Protein AF-A0A1A7Z976-F1 (afdb_monomer)

Radius of gyration: 19.61 Å; Cα contacts (8 Å, |Δi|>4): 32; chains: 1; bounding box: 40×29×48 Å

Secondary structure (DSSP, 8-state):
----HHHHHHHHHHH---HHHHHHH-GGGGSHHHHHHHHHHHHSS-HHHHHHHHHHHHHHHHHHHHHH--HHHHHHHHHHHHTT-

Mean predicted aligned error: 7.03 Å

Solvent-accessible surface area (backbone atoms only — not comparable to full-atom values): 5057 Å² total; per-residue (Å²): 131,91,77,50,71,70,59,51,52,52,46,44,73,74,65,61,65,53,73,66,59,48,42,74,74,40,54,74,53,75,36,71,71,41,43,43,52,52,45,25,71,74,71,74,43,64,49,67,62,52,49,51,53,50,48,61,69,46,41,65,60,51,51,50,55,53,68,68,37,62,65,75,66,17,65,67,44,45,70,64,60,62,70,72,110

pLDDT: mean 88.38, std 7.91, range [48.53, 97.06]

Structure (mmCIF, N/CA/C/O backbone):
data_AF-A0A1A7Z976-F1
#
_entry.id   AF-A0A1A7Z976-F1
#
loop_
_atom_site.group_PDB
_atom_site.id
_atom_site.type_symbol
_atom_site.label_atom_id
_atom_site.label_alt_id
_atom_site.label_comp_id
_atom_site.label_asym_id
_atom_site.label_entity_id
_atom_site.label_seq_id
_atom_site.pdbx_PDB_ins_code
_atom_site.Cartn_x
_atom_site.Cartn_y
_atom_site.Cartn_z
_atom_site.occupancy
_atom_site.B_iso_or_equiv
_atom_site.auth_seq_id
_atom_site.auth_comp_id
_atom_site.auth_asym_id
_atom_site.auth_atom_id
_atom_site.pdbx_PDB_model_num
ATOM 1 N N . MET A 1 1 ? 21.013 0.264 -17.895 1.00 48.53 1 MET A N 1
ATOM 2 C CA . MET A 1 1 ? 20.099 -0.455 -18.814 1.00 48.53 1 MET A CA 1
ATOM 3 C C . MET A 1 1 ? 18.680 -0.305 -18.296 1.00 48.53 1 MET A C 1
ATOM 5 O O . MET A 1 1 ? 18.424 -0.725 -17.173 1.00 48.53 1 MET A O 1
ATOM 9 N N . ASN A 1 2 ? 17.771 0.281 -19.077 1.00 59.41 2 ASN A N 1
ATOM 10 C CA . ASN A 1 2 ? 16.349 0.331 -18.728 1.00 59.41 2 ASN A CA 1
ATOM 11 C C . ASN A 1 2 ? 15.751 -1.075 -18.898 1.00 59.41 2 ASN A C 1
ATOM 13 O O . ASN A 1 2 ? 15.286 -1.423 -19.981 1.00 59.41 2 ASN A O 1
ATOM 17 N N . LYS A 1 3 ? 15.824 -1.919 -17.857 1.00 66.62 3 LYS A N 1
ATOM 18 C CA . LYS A 1 3 ? 15.157 -3.231 -17.863 1.00 66.62 3 LYS A CA 1
ATOM 19 C C . LYS A 1 3 ? 13.652 -3.004 -18.028 1.00 66.62 3 LYS A C 1
ATOM 21 O O . LYS A 1 3 ? 13.058 -2.256 -17.253 1.00 66.62 3 LYS A O 1
ATOM 26 N N . THR A 1 4 ? 13.042 -3.636 -19.026 1.00 80.06 4 THR A N 1
ATOM 27 C CA . THR A 1 4 ? 11.597 -3.545 -19.273 1.00 80.06 4 THR A CA 1
ATOM 28 C C . THR A 1 4 ? 10.820 -4.376 -18.249 1.00 80.06 4 THR A C 1
ATOM 30 O O . TH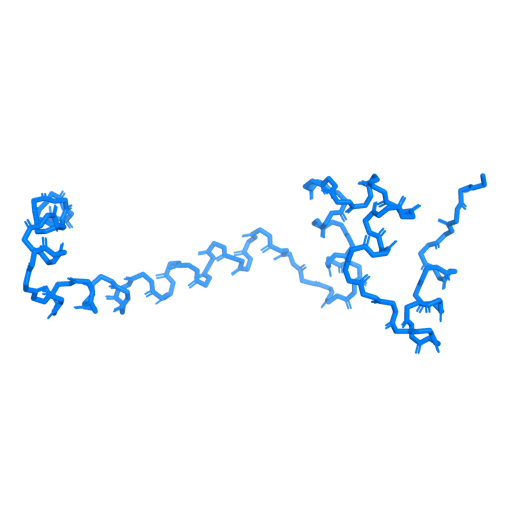R A 1 4 ? 11.388 -5.224 -17.555 1.00 80.06 4 THR A O 1
ATOM 33 N N . PHE A 1 5 ? 9.506 -4.153 -18.162 1.00 82.31 5 PHE A N 1
ATOM 34 C CA . PHE A 1 5 ? 8.613 -4.946 -17.312 1.00 82.31 5 PHE A CA 1
ATOM 35 C C . PHE A 1 5 ? 8.758 -6.456 -17.555 1.00 82.31 5 PHE A C 1
ATOM 37 O O . PHE A 1 5 ? 8.911 -7.222 -16.606 1.00 82.31 5 PHE A O 1
ATOM 44 N N . SER A 1 6 ? 8.794 -6.886 -18.821 1.00 84.94 6 SER A N 1
ATOM 45 C CA . SER A 1 6 ? 8.906 -8.303 -19.185 1.00 84.94 6 SER A CA 1
ATOM 46 C C . SER A 1 6 ? 10.184 -8.946 -18.645 1.00 84.94 6 SER A C 1
ATOM 48 O O . SER A 1 6 ? 10.132 -10.056 -18.119 1.00 84.94 6 SER A O 1
ATOM 50 N N . SER A 1 7 ? 11.319 -8.238 -18.706 1.00 85.19 7 SER A N 1
ATOM 51 C CA . SER A 1 7 ? 12.587 -8.727 -18.152 1.00 85.19 7 SER A CA 1
ATOM 52 C C . SER A 1 7 ? 12.526 -8.889 -16.634 1.00 85.19 7 SER A C 1
ATOM 54 O O . SER A 1 7 ? 13.004 -9.890 -16.111 1.00 85.19 7 SER A O 1
ATOM 56 N N . ARG A 1 8 ? 11.906 -7.936 -15.923 1.00 86.06 8 ARG A N 1
ATOM 57 C CA . ARG A 1 8 ? 11.741 -8.024 -14.463 1.00 86.06 8 ARG A CA 1
ATOM 58 C C . ARG A 1 8 ? 10.818 -9.163 -14.064 1.00 86.06 8 ARG A C 1
ATOM 60 O O . ARG A 1 8 ? 11.157 -9.932 -13.175 1.00 86.06 8 ARG A O 1
ATOM 67 N N . ARG A 1 9 ? 9.677 -9.306 -14.745 1.00 86.19 9 ARG A N 1
ATOM 68 C CA . ARG A 1 9 ? 8.719 -10.384 -14.478 1.00 86.19 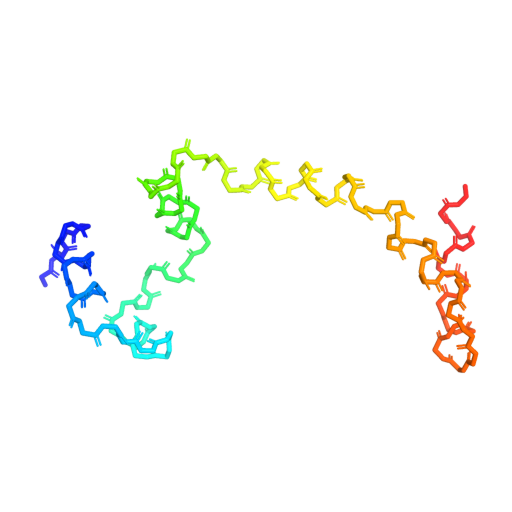9 ARG A CA 1
ATOM 69 C C . ARG A 1 9 ? 9.350 -11.758 -14.686 1.00 86.19 9 ARG A C 1
ATOM 71 O O . ARG A 1 9 ? 9.141 -12.636 -13.859 1.00 86.19 9 ARG A O 1
ATOM 78 N N . LEU A 1 10 ? 10.123 -11.940 -15.759 1.00 88.06 10 LEU A N 1
ATOM 79 C CA . LEU A 1 10 ? 10.840 -13.193 -16.002 1.00 88.06 10 LEU A CA 1
ATOM 80 C C . LEU A 1 10 ? 11.797 -13.517 -14.848 1.00 88.06 10 LEU A C 1
ATOM 82 O O . LEU A 1 10 ? 11.823 -14.648 -14.376 1.00 88.06 10 LEU A O 1
ATOM 86 N N . GLU A 1 11 ? 12.535 -12.518 -14.369 1.00 85.62 11 GLU A N 1
ATOM 87 C CA . GLU A 1 11 ? 13.467 -12.656 -13.249 1.00 85.62 11 GLU A CA 1
ATOM 88 C C . GLU A 1 11 ? 12.741 -13.016 -11.943 1.00 85.62 11 GLU A C 1
ATOM 90 O O . GLU A 1 11 ? 13.130 -13.966 -11.272 1.00 85.62 11 GLU A O 1
ATOM 95 N N . VAL A 1 12 ? 11.642 -12.324 -11.624 1.00 87.88 12 VAL A N 1
ATOM 96 C CA . VAL A 1 12 ? 10.828 -12.599 -10.428 1.00 87.88 12 VAL A CA 1
ATOM 97 C C . VAL A 1 12 ? 10.250 -14.010 -10.461 1.00 87.88 12 VAL A C 1
ATOM 99 O O . VAL A 1 12 ? 10.332 -14.724 -9.470 1.00 87.88 12 VAL A O 1
ATOM 102 N N . VAL A 1 13 ? 9.696 -14.430 -11.599 1.00 88.31 13 VAL A N 1
ATOM 103 C CA . VAL A 1 13 ? 9.083 -15.759 -11.741 1.00 88.31 13 VAL A CA 1
ATOM 104 C C . VAL A 1 13 ? 10.134 -16.871 -11.728 1.00 88.31 13 VAL A C 1
ATOM 106 O O . VAL A 1 13 ? 9.865 -17.943 -11.198 1.00 88.31 13 VAL A O 1
ATOM 109 N N . SER A 1 14 ? 11.321 -16.630 -12.290 1.00 91.00 14 SER A N 1
ATOM 110 C CA . SER A 1 14 ? 12.361 -17.664 -12.401 1.00 91.00 14 SER A CA 1
ATOM 111 C C . SER A 1 14 ? 13.207 -17.803 -11.137 1.00 91.00 14 SER A C 1
ATOM 113 O O . SER A 1 14 ? 13.598 -18.911 -10.788 1.00 91.00 14 SER A O 1
ATOM 115 N N . ILE A 1 15 ? 13.530 -16.687 -10.478 1.00 88.75 15 ILE A N 1
ATOM 116 C CA . ILE A 1 15 ? 14.483 -16.641 -9.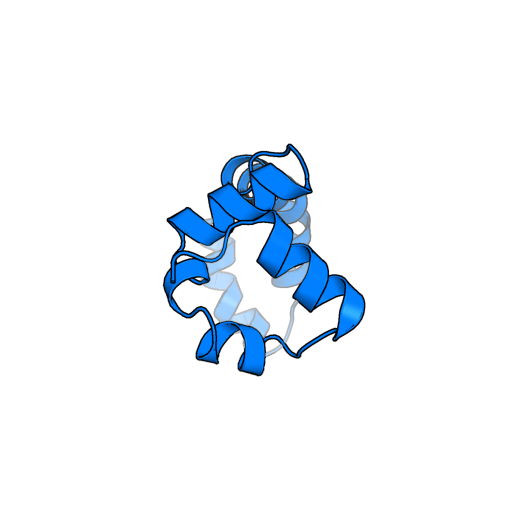357 1.00 88.75 15 ILE A CA 1
ATOM 117 C C . ILE A 1 15 ? 13.754 -16.512 -8.013 1.00 88.75 15 ILE A C 1
ATOM 119 O O . ILE A 1 15 ? 14.322 -16.854 -6.983 1.00 88.75 15 ILE A O 1
ATOM 123 N N . CYS A 1 16 ? 12.498 -16.049 -8.013 1.00 88.19 16 CYS A N 1
ATOM 124 C CA . CYS A 1 16 ? 11.715 -15.776 -6.807 1.00 88.19 16 CYS A CA 1
ATOM 125 C C . CYS A 1 16 ? 12.518 -15.006 -5.730 1.00 88.19 16 CYS A C 1
ATOM 127 O O . CYS A 1 16 ? 12.592 -15.450 -4.582 1.00 88.19 16 CYS A O 1
ATOM 129 N N . PRO A 1 17 ? 13.152 -13.870 -6.090 1.00 88.62 17 PRO A N 1
ATOM 130 C CA . PRO A 1 17 ? 13.973 -13.108 -5.160 1.00 88.62 17 PRO A CA 1
ATOM 131 C C . PRO A 1 17 ? 13.124 -12.548 -4.016 1.00 88.62 17 PRO A C 1
ATOM 133 O O . PRO A 1 17 ? 11.932 -12.258 -4.170 1.00 88.62 17 PRO A O 1
ATOM 136 N N . SER A 1 18 ? 13.758 -12.340 -2.870 1.00 91.00 18 SER A N 1
ATOM 137 C CA . SER A 1 18 ? 13.139 -11.665 -1.736 1.00 91.00 18 SER A CA 1
ATOM 138 C C . SER A 1 18 ? 12.808 -10.201 -2.059 1.00 91.00 18 SER A C 1
ATOM 140 O O . SER A 1 18 ? 13.399 -9.568 -2.938 1.00 91.00 18 SER A O 1
ATOM 142 N N . VAL A 1 19 ? 11.887 -9.613 -1.290 1.00 87.44 19 VAL A N 1
ATOM 143 C CA . VAL A 1 19 ? 11.539 -8.185 -1.425 1.00 87.44 19 VAL A CA 1
ATOM 144 C C . VAL A 1 19 ? 12.753 -7.281 -1.169 1.00 87.44 19 VAL A C 1
ATOM 146 O O . VAL A 1 19 ? 12.881 -6.237 -1.807 1.00 87.44 19 VAL A O 1
ATOM 149 N N . GLY A 1 20 ? 13.665 -7.688 -0.277 1.00 90.75 20 GLY A N 1
ATOM 150 C CA . GLY A 1 20 ? 14.912 -6.966 -0.012 1.00 90.75 20 GLY A CA 1
ATOM 151 C C . GLY A 1 20 ? 15.803 -6.886 -1.252 1.00 90.75 20 GLY A C 1
ATOM 152 O O . GLY A 1 20 ? 16.164 -5.792 -1.680 1.00 90.75 20 GLY A O 1
ATOM 153 N N . GLU A 1 21 ? 16.058 -8.026 -1.895 1.00 90.12 21 GLU A N 1
ATOM 154 C CA . GLU A 1 21 ? 16.867 -8.101 -3.120 1.00 90.12 21 GLU A CA 1
ATOM 155 C C . GLU A 1 21 ? 16.234 -7.326 -4.283 1.00 90.12 21 GLU A C 1
ATOM 157 O O . GLU A 1 21 ? 16.933 -6.672 -5.060 1.00 90.12 21 GLU A O 1
ATOM 162 N N . LEU A 1 22 ? 14.901 -7.352 -4.396 1.00 87.06 22 LEU A N 1
ATOM 163 C CA . LEU A 1 22 ? 14.165 -6.559 -5.383 1.00 87.06 22 LEU A CA 1
ATOM 164 C C . LEU A 1 22 ? 14.357 -5.058 -5.167 1.00 87.06 22 LEU A C 1
ATOM 166 O O . LEU A 1 22 ? 14.534 -4.313 -6.133 1.00 87.06 22 LEU A O 1
ATOM 170 N N . LYS A 1 23 ? 14.339 -4.615 -3.907 1.00 88.38 23 LYS A N 1
ATOM 171 C CA . LYS A 1 23 ? 14.498 -3.207 -3.541 1.00 88.38 23 LYS A CA 1
ATOM 172 C C . LYS A 1 23 ? 15.919 -2.708 -3.766 1.00 88.38 23 LYS A C 1
ATOM 174 O O . LYS A 1 23 ? 16.087 -1.600 -4.264 1.00 88.38 23 LYS A O 1
ATOM 179 N N . GLU A 1 24 ? 16.928 -3.515 -3.453 1.00 90.12 24 GLU A N 1
ATOM 180 C CA . GLU A 1 24 ? 18.329 -3.182 -3.738 1.00 90.12 24 GLU A CA 1
ATOM 181 C C . GLU A 1 24 ? 18.594 -3.096 -5.243 1.00 90.12 24 GLU A C 1
ATOM 183 O O . GLU A 1 24 ? 19.278 -2.189 -5.719 1.00 90.12 24 GLU A O 1
ATOM 188 N N . ARG A 1 25 ? 18.010 -4.018 -6.013 1.00 86.88 25 ARG A N 1
ATOM 189 C CA . ARG A 1 25 ? 18.214 -4.103 -7.460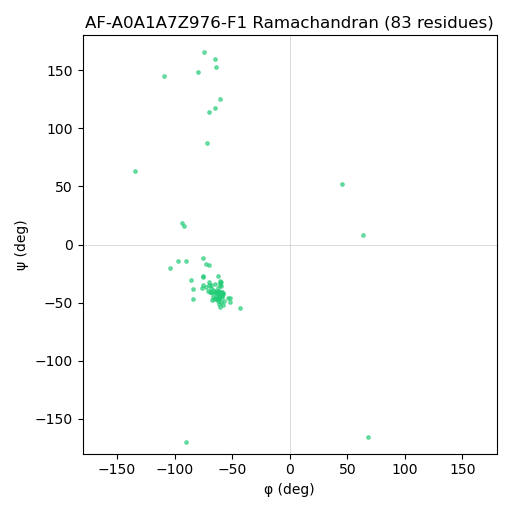 1.00 86.88 25 ARG A CA 1
ATOM 190 C C . ARG A 1 25 ? 17.440 -3.037 -8.232 1.00 86.88 25 ARG A C 1
ATOM 192 O O . ARG A 1 25 ? 17.946 -2.521 -9.231 1.00 86.88 25 ARG A O 1
ATOM 199 N N . TRP A 1 26 ? 16.221 -2.719 -7.797 1.00 85.38 26 TRP A N 1
ATOM 200 C CA . TRP 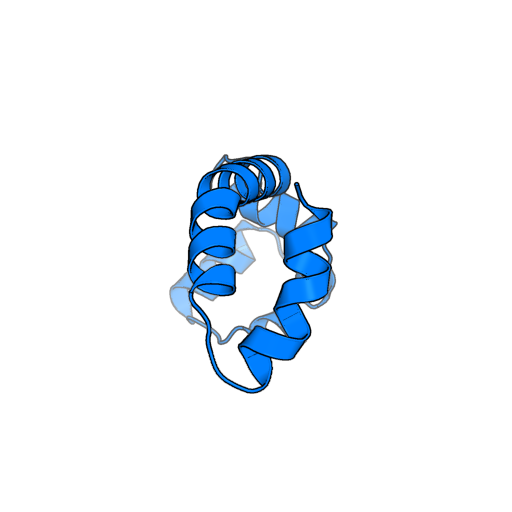A 1 26 ? 15.313 -1.781 -8.464 1.00 85.38 26 TRP A CA 1
ATOM 201 C C . TRP A 1 26 ? 14.664 -0.799 -7.482 1.00 85.38 26 TRP A C 1
ATOM 203 O O . TRP A 1 26 ? 13.435 -0.753 -7.378 1.00 85.38 26 TRP A O 1
ATOM 213 N N . PRO A 1 27 ? 15.448 0.057 -6.807 1.00 87.25 27 PRO A N 1
ATOM 214 C CA . PRO A 1 27 ? 14.914 0.965 -5.793 1.00 87.25 27 PRO A CA 1
ATOM 215 C C . PRO A 1 27 ? 13.857 1.923 -6.359 1.00 87.25 27 PRO A C 1
ATOM 217 O O . PRO A 1 27 ? 12.887 2.247 -5.680 1.00 87.25 27 PRO A O 1
ATOM 220 N N . ALA A 1 28 ? 13.983 2.315 -7.633 1.00 86.00 28 ALA A N 1
ATOM 221 C CA . ALA A 1 28 ? 13.027 3.193 -8.307 1.00 86.00 28 ALA A CA 1
ATOM 222 C C . ALA A 1 28 ? 11.609 2.596 -8.423 1.00 86.00 28 ALA A C 1
ATOM 224 O O . ALA A 1 28 ? 10.640 3.355 -8.445 1.00 86.00 28 ALA A O 1
ATOM 225 N N . LEU A 1 29 ? 11.466 1.262 -8.455 1.00 85.19 29 LEU A N 1
ATOM 226 C CA . LEU A 1 29 ? 10.152 0.600 -8.500 1.00 85.19 29 LEU A CA 1
ATOM 227 C C . LEU A 1 29 ? 9.399 0.681 -7.175 1.00 85.19 29 LEU A C 1
ATOM 229 O O . LEU A 1 29 ? 8.195 0.470 -7.156 1.00 85.19 29 LEU A O 1
ATOM 233 N N . PHE A 1 30 ? 10.095 1.000 -6.085 1.00 88.44 30 PHE A N 1
ATOM 234 C CA . PHE A 1 30 ? 9.512 1.163 -4.755 1.00 88.44 30 PHE A CA 1
ATOM 235 C C . PHE A 1 30 ? 9.144 2.622 -4.456 1.00 88.44 30 PHE A C 1
ATOM 237 O O . PHE A 1 30 ? 8.960 2.998 -3.301 1.00 88.44 30 PHE A O 1
ATOM 244 N N . THR A 1 31 ? 9.036 3.452 -5.495 1.00 91.50 31 THR A N 1
ATOM 245 C CA . THR A 1 31 ? 8.344 4.740 -5.398 1.00 91.50 31 THR A CA 1
ATOM 246 C C . THR A 1 31 ? 6.838 4.510 -5.482 1.00 91.50 31 THR A C 1
ATOM 248 O O . THR A 1 31 ? 6.389 3.595 -6.170 1.00 91.50 31 THR A O 1
ATOM 251 N N . GLU A 1 32 ? 6.049 5.349 -4.813 1.00 91.56 32 GLU A N 1
ATOM 252 C CA . GLU A 1 32 ? 4.584 5.234 -4.796 1.00 91.56 32 GLU A CA 1
ATOM 253 C C . GLU A 1 32 ? 3.995 5.148 -6.213 1.00 91.56 32 GLU A C 1
ATOM 255 O O . GLU A 1 32 ? 3.262 4.213 -6.527 1.00 91.56 32 GLU A O 1
ATOM 260 N N . ALA A 1 33 ? 4.406 6.057 -7.103 1.00 92.25 33 ALA A N 1
ATOM 261 C CA . ALA A 1 33 ? 3.948 6.078 -8.489 1.00 92.25 33 ALA A CA 1
ATOM 262 C C . ALA A 1 33 ? 4.265 4.774 -9.243 1.00 92.25 33 ALA A C 1
ATOM 264 O O . ALA A 1 33 ? 3.423 4.267 -9.980 1.00 92.25 33 ALA A O 1
ATOM 265 N N . GLN A 1 34 ? 5.460 4.203 -9.055 1.00 91.12 34 GLN A N 1
ATOM 266 C CA . GLN A 1 34 ? 5.821 2.950 -9.724 1.00 91.12 34 GLN A CA 1
ATOM 267 C C . GLN A 1 34 ? 5.081 1.748 -9.137 1.00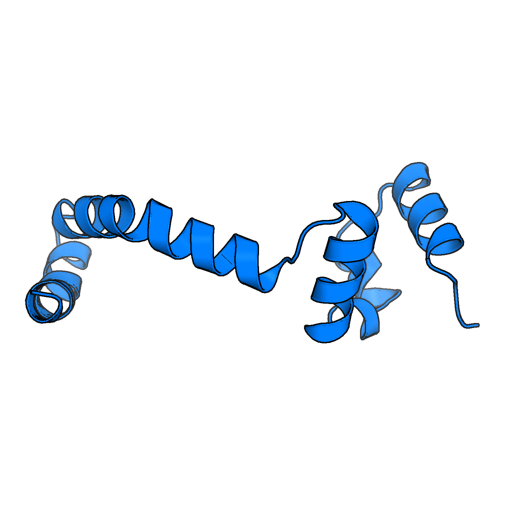 91.12 34 GLN A C 1
ATOM 269 O O . GLN A 1 34 ? 4.670 0.878 -9.898 1.00 91.12 34 GLN A O 1
ATOM 274 N N . ILE A 1 35 ? 4.851 1.709 -7.822 1.00 91.19 35 ILE A N 1
ATOM 275 C CA . ILE A 1 35 ? 4.059 0.647 -7.186 1.00 91.19 35 ILE A CA 1
ATOM 276 C C . ILE A 1 35 ? 2.629 0.651 -7.732 1.00 91.19 35 ILE A C 1
ATOM 278 O O . ILE A 1 35 ? 2.108 -0.408 -8.083 1.00 91.19 35 ILE A O 1
ATOM 282 N N . ILE A 1 36 ? 2.011 1.831 -7.842 1.00 93.56 36 ILE A N 1
ATOM 283 C CA . ILE A 1 36 ? 0.659 1.988 -8.392 1.00 93.56 36 ILE A CA 1
ATOM 284 C C . ILE A 1 36 ? 0.601 1.469 -9.834 1.00 93.56 36 ILE A C 1
ATOM 286 O O . ILE A 1 36 ? -0.266 0.656 -10.165 1.00 93.56 36 ILE A O 1
ATOM 290 N N . GLU A 1 37 ? 1.543 1.889 -10.679 1.00 91.88 37 GLU A N 1
ATOM 291 C CA . GLU A 1 37 ? 1.575 1.497 -12.090 1.00 91.88 37 GLU A CA 1
ATOM 292 C C . GLU A 1 37 ? 1.891 0.009 -12.293 1.00 91.88 37 GLU A C 1
ATOM 294 O O . GLU A 1 37 ? 1.269 -0.648 -13.129 1.00 91.88 37 GLU A O 1
ATOM 299 N N . GLU A 1 38 ? 2.825 -0.559 -11.528 1.00 90.06 38 GLU A N 1
ATOM 300 C CA . GLU A 1 38 ? 3.159 -1.986 -11.597 1.00 90.06 38 GLU A CA 1
ATOM 301 C C . GLU A 1 38 ? 2.001 -2.853 -11.099 1.00 90.06 38 GLU A C 1
ATOM 303 O O . GLU A 1 38 ? 1.663 -3.847 -11.746 1.00 90.06 38 GLU A O 1
ATOM 308 N N . PHE A 1 39 ? 1.337 -2.455 -10.008 1.00 91.50 39 PHE A N 1
ATOM 309 C CA . PHE A 1 39 ? 0.137 -3.137 -9.530 1.00 91.50 39 PHE A CA 1
ATOM 310 C C . PHE A 1 39 ? -0.939 -3.146 -10.614 1.00 91.50 39 PHE A C 1
ATOM 312 O O . PHE A 1 39 ? -1.405 -4.218 -10.995 1.00 91.50 39 PHE A O 1
ATOM 319 N N . ARG A 1 40 ? -1.267 -1.976 -11.178 1.00 93.56 40 ARG A N 1
ATOM 320 C CA . ARG A 1 40 ? -2.256 -1.852 -12.255 1.00 93.56 40 ARG A CA 1
ATOM 321 C C . ARG A 1 40 ? -1.868 -2.682 -13.475 1.00 93.56 40 ARG A C 1
ATOM 323 O O . ARG A 1 40 ? -2.723 -3.321 -14.078 1.00 93.56 40 ARG A O 1
ATOM 330 N N . ARG A 1 41 ? -0.589 -2.709 -13.847 1.00 91.06 41 ARG A N 1
ATOM 331 C CA . ARG A 1 41 ? -0.096 -3.497 -14.983 1.00 91.06 41 ARG A CA 1
ATOM 332 C C . ARG A 1 41 ? -0.254 -5.005 -14.769 1.00 91.06 41 ARG A C 1
ATOM 334 O O . ARG A 1 41 ? -0.487 -5.717 -15.742 1.00 91.06 41 ARG A O 1
ATOM 341 N N . ILE A 1 42 ? -0.115 -5.490 -13.534 1.00 90.69 42 ILE A N 1
ATOM 342 C CA . ILE A 1 42 ? -0.224 -6.917 -13.191 1.00 90.69 42 ILE A CA 1
ATOM 343 C C . ILE A 1 42 ? -1.682 -7.338 -12.993 1.00 90.69 42 ILE A C 1
ATOM 345 O O . ILE A 1 42 ? -2.092 -8.376 -13.506 1.00 90.69 42 ILE A O 1
ATOM 349 N N . THR A 1 43 ? -2.452 -6.562 -12.231 1.00 93.06 43 THR A N 1
ATOM 350 C CA . THR A 1 43 ? -3.801 -6.938 -11.783 1.00 93.06 43 THR A CA 1
ATOM 351 C C . THR A 1 43 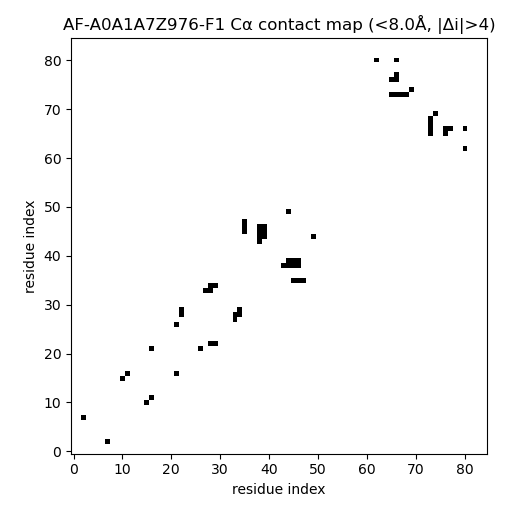? -4.904 -6.357 -12.654 1.00 93.06 43 THR A C 1
ATOM 353 O O . THR A 1 43 ? -6.042 -6.800 -12.550 1.00 93.06 43 THR A O 1
ATOM 356 N N . THR A 1 44 ? -4.591 -5.374 -13.506 1.00 95.12 44 THR A N 1
ATOM 357 C CA . THR A 1 44 ? -5.540 -4.536 -14.267 1.00 95.12 44 THR A CA 1
ATOM 358 C C . THR A 1 44 ? -6.450 -3.654 -13.405 1.00 95.12 44 THR A C 1
ATOM 360 O O . THR A 1 44 ? -7.340 -2.987 -13.928 1.00 95.12 44 THR A O 1
ATOM 363 N N . VAL A 1 45 ? -6.193 -3.586 -12.096 1.00 95.56 45 VAL A N 1
ATOM 364 C CA . VAL A 1 45 ? -7.021 -2.886 -11.108 1.00 95.56 45 VAL A CA 1
ATOM 365 C C . VAL A 1 45 ? -6.315 -1.625 -10.594 1.00 95.56 45 VAL A C 1
ATOM 367 O O . VAL A 1 45 ? -5.094 -1.595 -10.441 1.00 95.56 45 VAL A O 1
ATOM 370 N N . SER A 1 46 ? -7.084 -0.571 -10.311 1.00 95.06 46 SER A N 1
ATOM 371 C CA . SER A 1 46 ? -6.587 0.653 -9.669 1.00 95.06 46 SER A CA 1
ATOM 3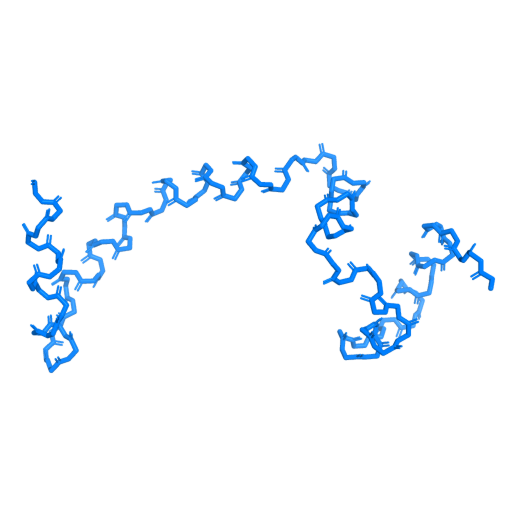72 C C . SER A 1 46 ? -6.225 0.382 -8.206 1.00 95.06 46 SER A C 1
ATOM 374 O O . SER A 1 46 ? -7.108 0.082 -7.399 1.00 95.06 46 SER A O 1
ATOM 376 N N . LEU A 1 47 ? -4.934 0.480 -7.858 1.00 95.50 47 LEU A N 1
ATOM 377 C CA . LEU A 1 47 ? -4.453 0.199 -6.500 1.00 95.50 47 LEU A CA 1
ATOM 378 C C . LEU A 1 47 ? -5.097 1.126 -5.467 1.00 95.50 47 LEU A C 1
ATOM 380 O O . LEU A 1 47 ? -5.666 0.649 -4.492 1.00 95.50 47 LEU A O 1
ATOM 384 N N . VAL A 1 48 ? -5.008 2.440 -5.691 1.00 95.50 48 VAL A N 1
ATOM 385 C CA . VAL A 1 48 ? -5.443 3.453 -4.717 1.00 95.50 48 VAL A CA 1
ATOM 386 C C . VAL A 1 48 ? -6.951 3.387 -4.504 1.00 95.50 48 VAL A C 1
ATOM 388 O O . VAL A 1 48 ? -7.405 3.343 -3.367 1.00 95.50 48 VAL A O 1
ATOM 391 N N . GLU A 1 49 ? -7.724 3.313 -5.586 1.00 96.12 49 GLU A N 1
ATOM 392 C CA . GLU A 1 49 ? -9.187 3.232 -5.518 1.00 96.12 49 GLU A CA 1
ATOM 393 C C . GLU A 1 49 ? -9.645 1.965 -4.792 1.00 96.12 49 GLU A C 1
ATOM 395 O O . GLU A 1 49 ? -10.456 2.034 -3.873 1.00 96.12 49 GLU A O 1
ATOM 400 N N . THR A 1 50 ? -9.068 0.814 -5.145 1.00 96.00 50 THR A N 1
ATOM 401 C CA . THR A 1 50 ? -9.413 -0.463 -4.506 1.00 96.00 50 THR A CA 1
ATOM 402 C C . THR A 1 50 ? -9.013 -0.475 -3.040 1.00 96.00 50 THR A C 1
ATOM 404 O O . THR A 1 50 ? -9.759 -0.980 -2.206 1.00 96.00 50 THR A O 1
ATOM 407 N N . PHE A 1 51 ? -7.845 0.082 -2.715 1.00 95.69 51 PHE A N 1
ATOM 408 C CA . PHE A 1 51 ? -7.379 0.183 -1.341 1.00 95.69 51 PHE A CA 1
ATOM 409 C C . PHE A 1 51 ? -8.321 1.044 -0.499 1.00 95.69 51 PHE A C 1
ATOM 411 O O . PHE A 1 51 ? -8.740 0.593 0.561 1.00 95.69 51 PHE A O 1
ATOM 418 N N . MET A 1 52 ? -8.693 2.234 -0.982 1.00 96.88 52 MET A N 1
ATOM 419 C CA . MET A 1 52 ? -9.610 3.123 -0.264 1.00 96.88 52 MET A CA 1
ATOM 420 C C . MET A 1 52 ? -10.997 2.497 -0.113 1.00 96.88 52 MET A C 1
ATOM 422 O O . MET A 1 52 ? -11.522 2.456 0.993 1.00 96.88 52 MET A O 1
ATOM 426 N N . LEU A 1 53 ? -11.537 1.892 -1.175 1.00 96.94 53 LEU A N 1
ATOM 427 C CA . LEU A 1 53 ? -12.825 1.198 -1.118 1.00 96.94 53 LEU A CA 1
ATOM 428 C C . LEU A 1 53 ? -12.813 0.066 -0.086 1.00 96.94 53 LEU A C 1
ATOM 430 O O . LEU A 1 53 ? -13.741 -0.063 0.710 1.00 96.94 53 LEU A O 1
ATOM 434 N N . LYS A 1 54 ? -11.753 -0.752 -0.067 1.00 95.88 54 LYS A N 1
ATOM 435 C CA . LYS A 1 54 ? -11.611 -1.819 0.932 1.00 95.88 54 LYS A CA 1
ATOM 436 C C . LYS A 1 54 ? -11.384 -1.275 2.334 1.00 95.88 54 LYS A C 1
ATOM 438 O O . LYS A 1 54 ? -11.878 -1.867 3.290 1.00 95.88 54 LYS A O 1
ATOM 443 N N . LEU A 1 55 ? -10.666 -0.166 2.475 1.00 96.00 55 LEU A N 1
ATOM 444 C CA . LEU A 1 55 ? -10.492 0.489 3.763 1.00 96.00 55 LEU A CA 1
ATOM 445 C C . LEU A 1 55 ? -11.848 0.935 4.317 1.00 96.00 55 LEU A C 1
ATOM 447 O O . LEU A 1 55 ? -12.157 0.608 5.461 1.00 96.00 55 LEU A O 1
ATOM 451 N N . ASP A 1 56 ? -12.683 1.578 3.504 1.00 95.94 56 ASP A N 1
ATOM 452 C CA . ASP A 1 56 ? -14.036 1.989 3.889 1.00 95.94 56 ASP A CA 1
ATOM 453 C C . ASP A 1 56 ? -14.917 0.780 4.240 1.00 95.94 56 ASP A C 1
ATOM 455 O O . ASP A 1 56 ? -15.572 0.773 5.282 1.00 95.94 56 ASP A O 1
ATOM 459 N N . GLU A 1 57 ? -14.873 -0.283 3.429 1.00 97.06 57 GLU A N 1
ATOM 460 C CA . GLU A 1 57 ? -15.617 -1.531 3.659 1.00 97.06 57 GLU A CA 1
ATOM 461 C C . GLU A 1 57 ? -15.273 -2.175 5.012 1.00 97.06 57 GLU A C 1
ATOM 463 O O . GLU A 1 57 ? -16.164 -2.623 5.737 1.00 97.06 57 GLU A O 1
ATOM 468 N N . TYR A 1 58 ? -13.989 -2.210 5.382 1.00 96.12 58 TYR A N 1
ATOM 469 C CA . TYR A 1 58 ? -13.533 -2.851 6.619 1.00 96.12 58 TYR A CA 1
ATOM 470 C C . TYR A 1 58 ? -13.497 -1.919 7.835 1.00 96.12 58 TYR A C 1
ATOM 472 O O . TYR A 1 58 ? -13.425 -2.408 8.969 1.00 96.12 58 TYR A O 1
ATOM 480 N N . THR A 1 59 ? -13.583 -0.601 7.642 1.00 93.88 59 THR A N 1
ATOM 481 C CA . THR A 1 59 ? -13.531 0.390 8.730 1.00 93.88 59 THR A CA 1
ATOM 482 C C . THR A 1 59 ? -14.556 0.113 9.838 1.00 93.88 59 THR A C 1
ATOM 484 O O . THR A 1 59 ? -14.149 0.084 11.002 1.00 93.88 59 THR A O 1
ATOM 487 N N . PRO A 1 60 ? -15.842 -0.186 9.559 1.00 92.75 60 PRO A N 1
ATOM 488 C CA . PRO A 1 60 ? -16.814 -0.494 10.612 1.00 92.75 60 PRO A CA 1
ATOM 489 C C . PRO A 1 60 ? -16.405 -1.684 11.493 1.00 92.75 60 PRO A C 1
ATOM 491 O O . PRO A 1 60 ? -16.518 -1.621 12.720 1.00 92.75 60 PRO A O 1
ATOM 494 N N . GLY A 1 61 ? -15.877 -2.753 10.886 1.00 94.12 61 GLY A N 1
ATOM 495 C CA . GLY A 1 61 ? -15.416 -3.942 11.606 1.00 94.12 61 GLY A CA 1
ATOM 496 C C . GLY A 1 61 ? -14.162 -3.672 12.439 1.00 94.12 61 GLY A C 1
ATOM 497 O O . GLY A 1 61 ? -14.075 -4.099 13.593 1.00 94.12 61 GLY A O 1
ATOM 498 N N . LEU A 1 62 ? -13.218 -2.898 11.895 1.00 91.38 62 LEU A N 1
ATOM 499 C CA . LEU A 1 62 ? -12.029 -2.458 12.626 1.00 91.38 62 LEU A CA 1
ATOM 500 C C . LEU A 1 62 ? -12.410 -1.597 13.834 1.00 91.38 62 LEU A C 1
ATOM 502 O O . LEU A 1 62 ? -11.934 -1.860 14.937 1.00 91.38 62 LEU A O 1
ATOM 506 N N . LEU A 1 63 ? -13.321 -0.634 13.669 1.00 90.88 63 LEU A N 1
ATOM 507 C CA . LEU A 1 63 ? -13.811 0.203 14.766 1.00 90.88 63 LEU A CA 1
ATOM 508 C C . LEU A 1 63 ? -14.508 -0.625 15.849 1.00 90.88 63 LEU A C 1
ATOM 510 O O . LEU A 1 63 ? -14.285 -0.391 17.037 1.00 90.88 63 LEU A O 1
ATOM 514 N N . GLN A 1 64 ? -15.309 -1.624 15.473 1.00 90.69 64 GLN A N 1
ATOM 515 C CA . GLN A 1 64 ? -15.936 -2.528 16.438 1.00 90.69 64 GLN A CA 1
ATOM 516 C C . GLN A 1 64 ? -14.889 -3.320 17.233 1.00 90.69 64 GLN A C 1
ATOM 518 O O . GLN A 1 64 ? -14.968 -3.382 18.461 1.00 90.69 64 GLN A O 1
ATOM 523 N N . LEU A 1 65 ? -13.878 -3.871 16.557 1.00 91.06 65 LEU A N 1
ATOM 524 C CA . LEU A 1 65 ? -12.779 -4.596 17.197 1.00 91.06 65 LEU A CA 1
ATOM 525 C C . LEU A 1 65 ? -11.978 -3.686 18.139 1.00 91.06 65 LEU A C 1
ATOM 527 O O . LEU A 1 65 ? -11.611 -4.094 19.243 1.00 91.06 65 LEU A O 1
ATOM 531 N N . MET A 1 66 ? -11.746 -2.438 17.731 1.00 88.69 66 MET A N 1
ATOM 532 C CA . MET A 1 66 ? -11.068 -1.427 18.541 1.00 88.69 66 MET A CA 1
ATOM 533 C C . MET A 1 66 ? -11.894 -1.031 19.772 1.00 88.69 66 MET A C 1
ATOM 535 O O . MET A 1 66 ? -11.324 -0.908 20.854 1.00 88.69 66 MET A O 1
ATOM 539 N N . ARG A 1 67 ? -13.224 -0.908 19.655 1.00 87.94 67 ARG A N 1
ATOM 540 C CA . ARG A 1 67 ? -14.131 -0.649 20.793 1.00 87.94 67 ARG A CA 1
ATOM 541 C C . ARG A 1 67 ? -14.214 -1.831 21.757 1.00 87.94 67 ARG A C 1
ATOM 543 O O . ARG A 1 67 ? -14.259 -1.631 22.968 1.00 87.94 67 ARG A O 1
ATOM 550 N N . ALA A 1 68 ? -14.190 -3.057 21.237 1.00 88.50 68 ALA A N 1
ATOM 551 C CA . ALA A 1 68 ? -14.162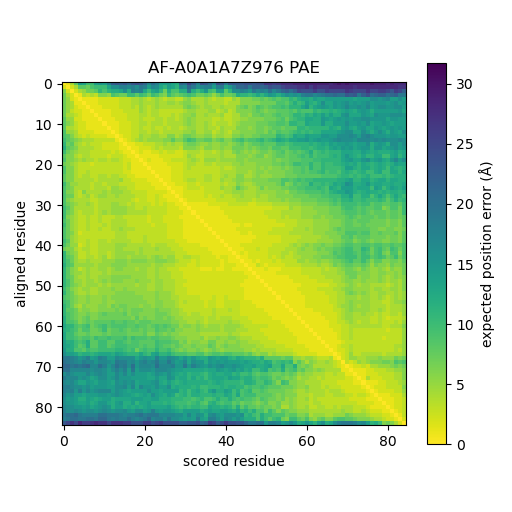 -4.273 22.048 1.00 88.50 68 ALA A CA 1
ATOM 552 C C . ALA A 1 68 ? -12.821 -4.465 22.781 1.00 88.50 68 ALA A C 1
ATOM 554 O O . ALA A 1 68 ? -12.739 -5.234 23.744 1.00 88.50 68 ALA A O 1
ATOM 555 N N . LYS A 1 69 ? -11.754 -3.774 22.353 1.00 87.81 69 LYS A N 1
ATOM 556 C CA . LYS A 1 69 ? -10.449 -3.852 23.006 1.00 87.81 69 LYS A CA 1
ATOM 557 C C . LYS A 1 69 ? -10.544 -3.276 24.422 1.00 87.81 69 LYS A C 1
ATOM 559 O O . LYS A 1 69 ? -10.813 -2.097 24.627 1.00 87.81 69 LYS A O 1
ATOM 564 N N . GLY A 1 70 ? -10.292 -4.124 25.415 1.00 84.75 70 GLY A N 1
ATOM 565 C CA . GLY A 1 70 ? -10.183 -3.732 26.821 1.00 84.75 70 GLY A CA 1
ATOM 566 C C . GLY A 1 70 ? -8.758 -3.357 27.249 1.00 84.75 70 GLY A C 1
ATOM 567 O O . GLY A 1 70 ? -7.832 -3.251 26.439 1.00 84.75 70 GLY A O 1
ATOM 568 N N . GLY A 1 71 ? -8.575 -3.194 28.561 1.00 88.00 71 GLY A N 1
ATOM 569 C CA . GLY A 1 71 ? -7.272 -2.940 29.179 1.00 88.00 71 GLY A CA 1
ATOM 570 C C . GLY A 1 71 ? -6.667 -1.575 28.833 1.00 88.00 71 GLY A C 1
ATOM 571 O O . GLY A 1 71 ? -7.341 -0.685 28.319 1.00 88.00 71 GLY A O 1
ATOM 572 N N . ALA A 1 72 ? -5.371 -1.411 29.109 1.00 86.38 72 ALA A N 1
ATOM 573 C CA . ALA A 1 72 ? -4.672 -0.134 28.939 1.00 86.38 72 ALA A CA 1
ATOM 574 C C . ALA A 1 72 ? -4.692 0.388 27.489 1.00 86.38 72 ALA A C 1
ATOM 576 O O . ALA A 1 72 ? -4.798 1.593 27.276 1.00 86.38 72 ALA A O 1
ATOM 577 N N . ALA A 1 73 ? -4.619 -0.507 26.496 1.00 84.12 73 ALA A N 1
ATOM 578 C CA . ALA A 1 73 ? -4.724 -0.137 25.083 1.00 84.12 73 ALA A CA 1
ATOM 579 C C . ALA A 1 73 ? -6.136 0.365 24.739 1.00 84.12 73 ALA A C 1
ATOM 581 O O . ALA A 1 73 ? -6.276 1.448 24.180 1.00 84.12 73 ALA A O 1
ATOM 582 N N . GLY A 1 74 ? -7.172 -0.366 25.162 1.00 85.75 74 GLY A N 1
ATOM 583 C CA . GLY A 1 74 ? -8.565 0.041 24.993 1.00 85.75 74 GLY A CA 1
ATOM 584 C C . GLY A 1 74 ? -8.866 1.399 25.617 1.00 85.75 74 GLY A C 1
ATOM 585 O O . GLY A 1 74 ? -9.403 2.279 24.954 1.00 85.75 74 GLY A O 1
ATOM 586 N N . SER A 1 75 ? -8.450 1.615 26.867 1.00 85.75 75 SER A N 1
ATOM 587 C CA . SER A 1 75 ? -8.668 2.887 27.568 1.00 85.75 75 SER A CA 1
ATOM 588 C C . SER A 1 75 ? -8.006 4.082 26.881 1.00 85.75 75 SER A C 1
ATOM 590 O O . SER A 1 75 ? -8.577 5.167 26.891 1.00 85.75 75 SER A O 1
ATOM 592 N N . LYS A 1 76 ? -6.834 3.894 26.256 1.00 88.12 76 LYS A N 1
ATOM 593 C CA . LYS A 1 76 ? -6.172 4.945 25.463 1.00 88.12 76 LYS A CA 1
ATOM 594 C C . LYS A 1 76 ? -6.909 5.254 24.159 1.00 88.12 76 LYS A C 1
ATOM 596 O O . LYS A 1 76 ? -6.865 6.386 23.698 1.00 88.12 76 LYS A O 1
ATOM 601 N N . MET A 1 77 ? -7.558 4.255 23.562 1.00 88.06 77 MET A N 1
ATOM 602 C CA . MET A 1 77 ? -8.238 4.382 22.269 1.00 88.06 77 MET A CA 1
ATOM 603 C C . MET A 1 77 ? -9.669 4.913 22.400 1.00 88.06 77 MET A C 1
ATOM 605 O O . MET A 1 77 ? -10.121 5.621 21.508 1.00 88.06 77 MET A O 1
ATOM 609 N N . ARG A 1 78 ? -10.363 4.629 23.511 1.00 86.62 78 ARG A N 1
ATOM 610 C CA . ARG A 1 78 ? -11.727 5.113 23.808 1.00 86.62 78 ARG A CA 1
ATOM 611 C C . ARG A 1 78 ? -11.967 6.592 23.481 1.00 86.62 78 ARG A C 1
ATOM 613 O O . ARG A 1 78 ? -12.846 6.833 22.664 1.00 86.62 78 ARG A O 1
ATOM 620 N N . PRO A 1 79 ? -11.174 7.562 23.979 1.00 88.19 79 PRO A N 1
ATOM 621 C CA . PRO A 1 79 ? -11.436 8.973 23.692 1.00 88.19 79 PRO A CA 1
ATOM 622 C C . PRO A 1 79 ? -11.383 9.308 22.194 1.00 88.19 79 PRO A C 1
ATOM 624 O O . PRO A 1 79 ? -12.122 10.174 21.748 1.00 88.19 79 PRO A O 1
ATOM 627 N N . LEU A 1 80 ? -10.557 8.609 21.404 1.00 88.50 80 LEU A N 1
ATOM 628 C CA . LEU A 1 80 ? -10.496 8.786 19.946 1.00 88.50 80 LEU A CA 1
ATOM 629 C C . LEU A 1 80 ? -11.693 8.133 19.237 1.00 88.50 80 LEU A C 1
ATOM 631 O O . LEU A 1 80 ? -12.169 8.627 18.221 1.00 88.50 80 LEU A O 1
ATOM 635 N N . LEU A 1 81 ? -12.180 7.007 19.759 1.00 87.44 81 LEU A N 1
ATOM 636 C CA . LEU A 1 81 ? -13.341 6.301 19.210 1.00 87.44 81 LEU A CA 1
ATOM 637 C C . LEU A 1 81 ? -14.660 7.010 19.547 1.00 87.44 81 LEU A C 1
ATOM 639 O O . LEU A 1 81 ? -15.613 6.891 18.779 1.00 87.44 81 LEU A O 1
ATOM 643 N N . ASP A 1 82 ? -14.700 7.744 20.660 1.00 85.69 82 ASP A N 1
ATOM 644 C CA . ASP A 1 82 ? -15.858 8.519 21.110 1.00 85.69 82 ASP A CA 1
ATOM 645 C C . ASP A 1 82 ? -16.046 9.807 20.290 1.00 85.69 82 ASP A C 1
ATOM 647 O O . ASP A 1 82 ? -17.177 10.258 20.123 1.00 85.69 82 ASP A O 1
ATOM 651 N N . THR A 1 83 ? -14.966 10.368 19.723 1.00 87.25 83 THR A N 1
ATOM 652 C CA . THR A 1 83 ? -15.026 11.518 18.795 1.00 87.25 83 THR A CA 1
ATOM 653 C C . THR A 1 83 ? -15.505 11.157 17.389 1.00 87.25 83 THR A C 1
ATOM 655 O O . THR A 1 83 ? -15.764 12.050 16.591 1.00 87.25 83 THR A O 1
ATOM 658 N N . LEU A 1 84 ? -15.595 9.863 17.072 1.00 79.94 84 LEU A N 1
ATOM 659 C CA . LEU A 1 84 ? -16.083 9.346 15.787 1.00 79.94 84 LEU A CA 1
ATOM 660 C C . LEU A 1 84 ? -17.600 9.061 15.811 1.00 79.94 84 LEU A C 1
ATOM 662 O O . LEU A 1 84 ? -18.083 8.307 14.965 1.00 79.94 84 LEU A O 1
ATOM 666 N N . ASN A 1 85 ? -18.316 9.601 16.807 1.00 57.66 85 ASN A N 1
ATOM 667 C CA . ASN A 1 85 ? -19.779 9.562 16.910 1.00 57.66 85 ASN A CA 1
ATOM 668 C C . ASN A 1 85 ? -20.432 10.685 16.105 1.00 57.66 85 ASN A C 1
ATOM 670 O O . ASN A 1 85 ? -20.002 11.848 16.271 1.00 57.66 85 ASN A O 1
#

Foldseek 3Di:
DPQDPVNVVCCCVVVVDDPVVVCVVCVVCPDPVNVQVNCCVVVVDGPVVVVVVVCVVCVVVVLVVLCVDDDPSNVVCVVVSVVVD

Organism: Nothobranchius furzeri (NCBI:txid105023)

Sequence (85 aa):
MNKTFSSRRLEVVSICPSVGELKERWPALFTEAQIIEEFRRITTVSLVETFMLKLDEYTPGLLQLMRAKGGAAGSKMRPLLDTLN